Protein AF-A6HJC1-F1 (afdb_monomer)

Structure (mmCIF, N/CA/C/O backbone):
data_AF-A6HJC1-F1
#
_entry.id   AF-A6HJC1-F1
#
loop_
_atom_site.group_PDB
_atom_site.id
_atom_site.type_symbol
_atom_site.label_atom_id
_atom_site.label_alt_id
_atom_site.label_comp_id
_atom_site.label_asym_id
_atom_site.label_entity_id
_atom_site.label_seq_id
_atom_site.pdbx_PDB_ins_code
_atom_site.Cartn_x
_atom_site.Cartn_y
_atom_site.Cartn_z
_atom_site.occupancy
_atom_site.B_iso_or_equiv
_atom_site.auth_seq_id
_atom_site.auth_comp_id
_atom_site.auth_asym_id
_atom_site.auth_atom_id
_atom_site.pdbx_PDB_model_num
ATOM 1 N N . MET A 1 1 ? 12.320 15.032 -18.494 1.00 50.16 1 MET A N 1
ATOM 2 C CA . MET A 1 1 ? 11.124 14.665 -17.697 1.00 50.16 1 MET A CA 1
ATOM 3 C C . MET A 1 1 ? 11.551 13.687 -16.602 1.00 50.16 1 MET A C 1
ATOM 5 O O . MET A 1 1 ? 12.115 12.655 -16.935 1.00 50.16 1 MET A O 1
ATOM 9 N N . GLY A 1 2 ? 11.392 14.003 -15.314 1.00 72.38 2 GLY A N 1
ATOM 10 C CA . GLY A 1 2 ? 11.845 13.108 -14.235 1.00 72.38 2 GLY A CA 1
ATOM 11 C C . GLY A 1 2 ? 10.917 11.901 -14.044 1.00 72.38 2 GLY A C 1
ATOM 12 O O . GLY A 1 2 ? 9.702 12.072 -14.034 1.00 72.38 2 GLY A O 1
ATOM 13 N N . LYS A 1 3 ? 11.464 10.688 -13.853 1.00 74.69 3 LYS A N 1
ATOM 14 C CA . LYS A 1 3 ? 10.663 9.495 -13.507 1.00 74.69 3 LYS A CA 1
ATOM 15 C C . LYS A 1 3 ? 9.895 9.743 -12.199 1.00 74.69 3 LYS A C 1
ATOM 17 O O . LYS A 1 3 ? 10.504 9.972 -11.153 1.00 74.69 3 LYS A O 1
ATOM 22 N N . PHE A 1 4 ? 8.563 9.703 -12.258 1.00 79.69 4 PHE A N 1
ATOM 23 C CA . PHE A 1 4 ? 7.680 9.947 -11.106 1.00 79.69 4 PHE A CA 1
ATOM 24 C C . PHE A 1 4 ? 7.558 8.733 -10.172 1.00 79.69 4 PHE A C 1
ATOM 26 O O . PHE A 1 4 ? 7.345 8.899 -8.970 1.00 79.69 4 PHE A O 1
ATOM 33 N N . MET A 1 5 ? 7.728 7.527 -10.719 1.00 85.75 5 MET A N 1
ATOM 34 C CA . MET A 1 5 ? 7.675 6.251 -10.004 1.00 85.75 5 MET A CA 1
ATOM 35 C C . MET A 1 5 ? 9.042 5.977 -9.371 1.00 85.75 5 MET A C 1
ATOM 37 O O . MET A 1 5 ? 9.924 5.387 -9.986 1.00 85.75 5 MET A O 1
ATOM 41 N N . LYS A 1 6 ? 9.235 6.481 -8.153 1.00 88.69 6 LYS A N 1
ATOM 42 C CA . LYS A 1 6 ? 10.454 6.292 -7.356 1.00 88.69 6 LYS A CA 1
ATOM 43 C C . LYS A 1 6 ? 10.134 5.515 -6.077 1.00 88.69 6 LYS A C 1
ATOM 45 O O . LYS A 1 6 ? 8.993 5.588 -5.606 1.00 88.69 6 LYS A O 1
ATOM 50 N N . PRO A 1 7 ? 11.110 4.809 -5.482 1.00 89.50 7 PRO A N 1
ATOM 51 C CA . PRO A 1 7 ? 10.932 4.223 -4.159 1.00 89.50 7 PRO A CA 1
ATOM 52 C C . PRO A 1 7 ? 10.522 5.294 -3.135 1.00 89.50 7 PRO A C 1
ATOM 54 O O . PRO A 1 7 ? 10.905 6.461 -3.234 1.00 89.50 7 PRO A O 1
ATOM 57 N N . GLY A 1 8 ? 9.674 4.907 -2.185 1.00 88.50 8 GLY A N 1
ATOM 58 C CA . GLY A 1 8 ? 9.087 5.799 -1.182 1.00 88.50 8 GLY A CA 1
ATOM 59 C C . GLY A 1 8 ? 7.879 6.606 -1.670 1.00 88.50 8 GLY A C 1
ATOM 60 O O . GLY A 1 8 ? 7.254 7.309 -0.878 1.00 88.50 8 GLY A O 1
ATOM 61 N N . LYS A 1 9 ? 7.498 6.517 -2.952 1.00 89.69 9 LYS A N 1
ATOM 62 C CA . LYS A 1 9 ? 6.282 7.172 -3.450 1.00 89.69 9 LYS A CA 1
ATOM 63 C C . LYS A 1 9 ? 5.028 6.426 -3.021 1.00 89.69 9 LYS A C 1
ATOM 65 O O . LYS A 1 9 ? 4.949 5.200 -3.112 1.00 89.69 9 LYS A O 1
ATOM 70 N N . VAL A 1 10 ? 4.033 7.202 -2.596 1.00 91.50 10 VAL A N 1
ATOM 71 C CA . VAL A 1 10 ? 2.701 6.697 -2.271 1.00 91.50 10 VAL A CA 1
ATOM 72 C C . VAL A 1 10 ? 1.902 6.541 -3.560 1.00 91.50 10 VAL A C 1
ATOM 74 O O . VAL A 1 10 ? 1.754 7.479 -4.349 1.00 91.50 10 VAL A O 1
ATOM 77 N N . VAL A 1 11 ? 1.360 5.349 -3.749 1.00 93.56 11 VAL A N 1
ATOM 78 C CA . VAL A 1 11 ? 0.549 4.951 -4.895 1.00 93.56 11 VAL A CA 1
ATOM 79 C C . VAL A 1 11 ? -0.772 4.358 -4.428 1.00 93.56 11 VAL A C 1
ATOM 81 O O . VAL A 1 11 ? -0.905 3.884 -3.297 1.00 93.56 11 VAL A O 1
ATOM 84 N N . LEU A 1 12 ? -1.768 4.392 -5.302 1.00 94.50 12 LEU A N 1
ATOM 85 C CA . LEU A 1 12 ? -3.067 3.777 -5.077 1.00 94.50 12 LEU A CA 1
ATOM 86 C C . LEU A 1 12 ? -3.220 2.599 -6.037 1.00 94.50 12 LEU A C 1
ATOM 88 O O . LEU A 1 12 ? -2.970 2.731 -7.232 1.00 94.50 12 LEU A O 1
ATOM 92 N N . VAL A 1 13 ? -3.583 1.434 -5.510 1.00 95.50 13 VAL A N 1
ATOM 93 C CA . VAL A 1 13 ? -3.739 0.221 -6.319 1.00 95.50 13 VAL A CA 1
ATOM 94 C C . VAL A 1 13 ? -5.073 0.268 -7.057 1.00 95.50 13 VAL A C 1
ATOM 96 O O . VAL A 1 13 ? -6.121 0.424 -6.432 1.00 95.50 13 VAL A O 1
ATOM 99 N N . LEU A 1 14 ? -5.042 0.097 -8.376 1.00 96.25 14 LEU A N 1
ATOM 100 C CA . LEU A 1 14 ? -6.229 0.154 -9.229 1.00 96.25 14 LEU A CA 1
ATOM 101 C C . LEU A 1 14 ? -6.896 -1.214 -9.412 1.00 96.25 14 LEU A C 1
ATOM 103 O O . LEU A 1 14 ? -8.119 -1.290 -9.444 1.00 96.25 14 LEU A O 1
ATOM 107 N N . ALA A 1 15 ? -6.116 -2.297 -9.478 1.00 93.62 15 ALA A N 1
ATOM 108 C CA . ALA A 1 15 ? -6.619 -3.617 -9.863 1.00 93.62 15 ALA A CA 1
ATOM 109 C C . ALA A 1 15 ? -6.225 -4.749 -8.897 1.00 93.62 15 ALA A C 1
ATOM 111 O O . ALA A 1 15 ? -5.194 -4.707 -8.221 1.00 93.62 15 ALA A O 1
ATOM 112 N N . GLY A 1 16 ? -7.040 -5.809 -8.884 1.00 93.50 16 GLY A N 1
ATOM 113 C CA . GLY A 1 16 ? -6.842 -7.022 -8.086 1.00 93.50 16 GLY A CA 1
ATOM 114 C C . GLY A 1 16 ? -7.415 -6.939 -6.667 1.00 93.50 16 GLY A C 1
ATOM 115 O O . GLY A 1 16 ? -8.102 -5.995 -6.305 1.00 93.50 16 GLY A O 1
ATOM 116 N N . ARG A 1 17 ? -7.102 -7.939 -5.830 1.00 94.38 17 ARG A N 1
ATOM 117 C CA . ARG A 1 17 ? -7.649 -8.090 -4.462 1.00 94.38 17 ARG A CA 1
ATOM 118 C C . ARG A 1 17 ? -7.482 -6.859 -3.558 1.00 94.38 17 ARG A C 1
ATOM 120 O O . ARG A 1 17 ? -8.265 -6.679 -2.631 1.00 94.38 17 ARG A O 1
ATOM 127 N N . TYR A 1 18 ? -6.447 -6.054 -3.790 1.00 95.62 18 TYR A N 1
ATOM 128 C CA . TYR A 1 18 ? -6.124 -4.884 -2.972 1.00 95.62 18 TYR A CA 1
ATOM 129 C C . TYR A 1 18 ? -6.432 -3.559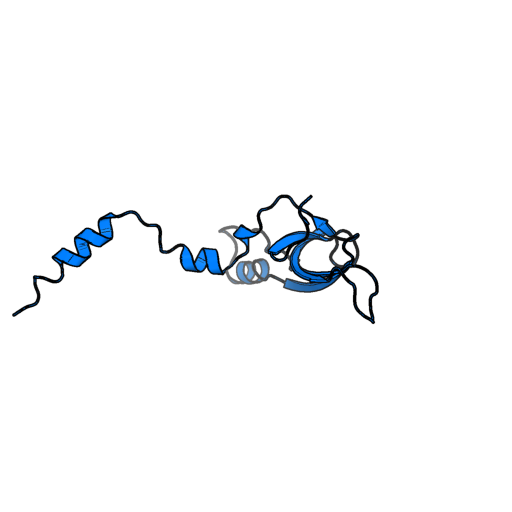 -3.689 1.00 95.62 18 TYR A C 1
ATOM 131 O O . TYR A 1 18 ? -5.837 -2.539 -3.349 1.00 95.62 18 TYR A O 1
ATOM 139 N N . SER A 1 19 ? -7.335 -3.557 -4.673 1.00 94.88 19 SER A N 1
ATOM 140 C CA . SER A 1 19 ? -7.801 -2.330 -5.325 1.00 94.88 19 SER A CA 1
ATOM 141 C C . SER A 1 19 ? -8.373 -1.333 -4.307 1.00 94.88 19 SER A C 1
ATOM 143 O O . SER A 1 19 ? -8.942 -1.705 -3.277 1.00 94.88 19 SER A O 1
ATOM 145 N N . GLY A 1 20 ? -8.166 -0.040 -4.553 1.00 94.56 20 GLY A N 1
ATOM 146 C CA . GLY A 1 20 ? -8.581 1.037 -3.650 1.00 94.56 20 GLY A CA 1
ATOM 147 C C . GLY A 1 20 ? -7.710 1.193 -2.396 1.00 94.56 20 GLY A C 1
ATOM 148 O O . GLY A 1 20 ? -7.951 2.091 -1.587 1.00 94.56 20 GLY A O 1
ATOM 149 N N . ARG A 1 21 ? -6.686 0.349 -2.205 1.00 94.88 21 ARG A N 1
ATOM 150 C CA . ARG A 1 21 ? -5.747 0.468 -1.083 1.00 94.88 21 ARG A CA 1
ATOM 151 C C . ARG A 1 21 ? -4.568 1.364 -1.459 1.00 94.88 21 ARG A C 1
ATOM 153 O O . ARG A 1 21 ? -3.978 1.243 -2.532 1.00 94.88 21 ARG A O 1
ATOM 160 N N . LYS A 1 22 ? -4.209 2.255 -0.538 1.00 93.69 22 LYS A N 1
ATOM 161 C CA . LYS A 1 22 ? -2.961 3.024 -0.555 1.00 93.69 22 LYS A CA 1
ATOM 162 C C . LYS A 1 22 ? -1.785 2.117 -0.223 1.00 93.69 22 LYS A C 1
ATOM 164 O O . LYS A 1 22 ? -1.860 1.292 0.694 1.00 93.69 22 LYS A O 1
ATOM 169 N N . ALA A 1 23 ? -0.698 2.332 -0.939 1.00 93.94 23 ALA A N 1
ATOM 170 C CA . ALA A 1 23 ? 0.525 1.583 -0.791 1.00 93.94 23 ALA A CA 1
ATOM 171 C C . ALA A 1 23 ? 1.747 2.446 -1.118 1.00 93.94 23 ALA A C 1
ATOM 173 O O . ALA A 1 23 ? 1.622 3.561 -1.617 1.00 93.94 23 ALA A O 1
ATOM 174 N N . VAL A 1 24 ? 2.929 1.933 -0.811 1.00 92.94 24 VAL A N 1
ATOM 175 C CA . VAL A 1 24 ? 4.214 2.584 -1.042 1.00 92.94 24 VAL A CA 1
ATOM 176 C C . VAL A 1 24 ? 5.052 1.694 -1.948 1.00 92.94 24 VAL A C 1
ATOM 178 O O . VAL A 1 24 ? 5.111 0.476 -1.753 1.00 92.94 24 VAL A O 1
ATOM 181 N N . ILE A 1 25 ? 5.697 2.298 -2.946 1.00 92.56 25 ILE A N 1
ATOM 182 C CA . ILE A 1 25 ? 6.683 1.606 -3.779 1.00 92.56 25 ILE A CA 1
ATOM 183 C C . ILE A 1 25 ? 7.940 1.383 -2.940 1.00 92.56 25 ILE A C 1
ATOM 185 O O . ILE A 1 25 ? 8.564 2.341 -2.491 1.00 92.56 25 ILE A O 1
ATOM 189 N N . VAL A 1 26 ? 8.321 0.124 -2.745 1.00 92.38 26 VAL A N 1
ATOM 190 C CA . VAL A 1 26 ? 9.548 -0.254 -2.030 1.00 92.38 26 VAL A CA 1
ATOM 191 C C . VAL A 1 26 ? 10.715 -0.336 -3.004 1.00 92.38 26 VAL A C 1
ATOM 193 O O . VAL A 1 26 ? 11.774 0.230 -2.757 1.00 92.38 26 VAL A O 1
ATOM 196 N N . LYS A 1 27 ? 10.502 -1.017 -4.132 1.00 91.62 27 LYS A N 1
ATOM 197 C CA . LYS A 1 27 ? 11.510 -1.217 -5.172 1.00 91.62 27 LYS A CA 1
ATOM 198 C C . LYS A 1 27 ? 10.860 -1.093 -6.544 1.00 91.62 27 LYS A C 1
ATOM 200 O O . LYS A 1 27 ? 9.813 -1.694 -6.784 1.00 91.62 27 LYS A O 1
ATOM 205 N N . ASN A 1 28 ? 11.484 -0.318 -7.418 1.00 91.25 28 ASN A N 1
ATOM 206 C CA . ASN A 1 28 ? 11.150 -0.215 -8.832 1.00 91.25 28 ASN A CA 1
ATOM 207 C C . ASN A 1 28 ? 11.985 -1.213 -9.647 1.00 91.25 28 ASN A C 1
ATOM 209 O O . ASN A 1 28 ? 13.171 -1.394 -9.377 1.00 91.25 28 ASN A O 1
ATOM 213 N N . ILE A 1 29 ? 11.356 -1.865 -10.623 1.00 90.25 29 ILE A N 1
ATOM 214 C CA . ILE A 1 29 ? 12.004 -2.740 -11.604 1.00 90.25 29 ILE A CA 1
ATOM 215 C C . ILE A 1 29 ? 11.510 -2.280 -12.974 1.00 90.25 29 ILE A C 1
ATOM 217 O O . ILE A 1 29 ? 10.421 -2.641 -13.425 1.00 90.25 29 ILE A O 1
ATOM 221 N N . ASP A 1 30 ? 12.293 -1.405 -13.596 1.00 86.31 30 ASP A N 1
ATOM 222 C CA . ASP A 1 30 ? 11.893 -0.742 -14.836 1.00 86.31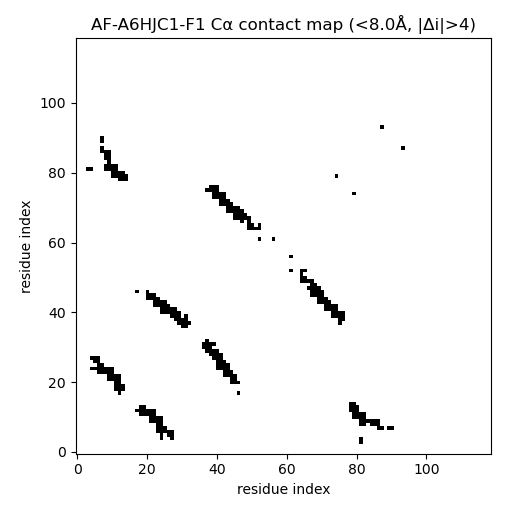 30 ASP A CA 1
ATOM 223 C C . ASP A 1 30 ? 12.191 -1.615 -16.065 1.00 86.31 30 ASP A C 1
ATOM 225 O O . ASP A 1 30 ? 11.354 -1.674 -16.966 1.00 86.31 30 ASP A O 1
ATOM 229 N N . ASP A 1 31 ? 13.306 -2.353 -16.044 1.00 83.75 31 ASP A N 1
ATOM 230 C CA . ASP A 1 31 ? 13.825 -3.136 -17.180 1.00 83.75 31 ASP A CA 1
ATOM 231 C C . ASP A 1 31 ? 13.211 -4.546 -17.297 1.00 83.75 31 ASP A C 1
ATOM 233 O O . ASP A 1 31 ? 13.572 -5.330 -18.171 1.00 83.75 31 ASP A O 1
ATOM 237 N N . GLY A 1 32 ? 12.253 -4.876 -16.426 1.00 82.06 32 GLY A N 1
ATOM 238 C CA . GLY A 1 32 ? 11.648 -6.205 -16.362 1.00 82.06 32 GLY A CA 1
ATOM 239 C C . GLY A 1 32 ? 12.567 -7.260 -15.735 1.00 82.06 32 GLY A C 1
ATOM 240 O O . GLY A 1 32 ? 13.681 -6.999 -15.289 1.00 82.06 32 GLY A O 1
ATOM 241 N N . THR A 1 33 ? 12.056 -8.478 -15.607 1.00 86.62 33 THR A N 1
ATOM 242 C CA . THR A 1 33 ? 12.791 -9.664 -15.131 1.00 86.62 33 THR A CA 1
ATOM 243 C C . THR A 1 33 ? 12.494 -10.813 -16.091 1.00 86.62 33 THR A C 1
ATOM 245 O O . THR A 1 33 ? 11.485 -10.753 -16.792 1.00 86.62 33 THR A O 1
ATOM 248 N N . SER A 1 34 ? 13.319 -11.865 -16.118 1.00 86.44 34 SER A N 1
ATOM 249 C CA . SER A 1 34 ? 13.086 -13.066 -16.945 1.00 86.44 34 SER A CA 1
ATOM 250 C C . SER A 1 34 ? 11.649 -13.589 -16.842 1.00 86.44 34 SER A C 1
ATOM 252 O O . SER A 1 34 ? 11.032 -13.920 -17.846 1.00 86.44 34 SER A O 1
ATOM 254 N N . ASP A 1 35 ? 11.087 -13.581 -15.633 1.00 87.94 35 ASP A N 1
ATOM 255 C CA . ASP A 1 35 ? 9.740 -14.099 -15.369 1.00 87.94 35 ASP A CA 1
ATOM 256 C C . ASP A 1 35 ? 8.631 -13.114 -15.772 1.00 87.94 35 ASP A C 1
ATOM 258 O O . ASP A 1 35 ? 7.465 -13.483 -15.916 1.00 87.94 35 ASP A O 1
ATOM 262 N N . ARG A 1 36 ? 8.965 -11.821 -15.853 1.00 87.44 36 ARG A N 1
ATOM 263 C CA . ARG A 1 36 ? 8.025 -10.708 -16.037 1.00 87.44 36 ARG A CA 1
ATOM 264 C C . ARG A 1 36 ? 8.676 -9.640 -16.916 1.00 87.44 36 ARG A C 1
ATOM 266 O O . ARG A 1 36 ? 9.282 -8.712 -16.374 1.00 87.44 36 ARG A O 1
ATOM 273 N N . PRO A 1 37 ? 8.509 -9.716 -18.248 1.00 89.62 37 PRO A N 1
ATOM 274 C CA . PRO A 1 37 ? 9.159 -8.804 -19.195 1.00 89.62 37 PRO A CA 1
ATOM 275 C C . PRO A 1 37 ? 8.551 -7.388 -19.215 1.00 89.62 37 PRO A C 1
ATOM 277 O O . PRO A 1 37 ? 8.870 -6.586 -20.083 1.00 89.62 37 PRO A O 1
ATOM 280 N N . TYR A 1 38 ? 7.652 -7.064 -18.283 1.00 90.81 38 TYR A N 1
ATOM 281 C CA . TYR A 1 38 ? 7.010 -5.757 -18.162 1.00 90.81 38 TYR A CA 1
ATOM 282 C C . TYR A 1 38 ? 7.528 -4.997 -16.941 1.00 90.81 38 TYR A C 1
ATOM 284 O O . TYR A 1 38 ? 7.886 -5.592 -15.920 1.00 90.81 38 TYR A O 1
ATOM 292 N N . SER A 1 39 ? 7.485 -3.669 -17.008 1.00 91.12 39 SER A N 1
ATOM 293 C CA . SER A 1 39 ? 7.878 -2.806 -15.898 1.00 91.12 39 SER A CA 1
ATOM 294 C C . SER A 1 39 ? 6.930 -2.963 -14.703 1.00 91.12 39 SER A C 1
ATOM 296 O O . SER A 1 39 ? 5.699 -2.896 -14.823 1.00 91.12 39 SER A O 1
ATOM 298 N N . HIS A 1 40 ? 7.502 -3.201 -13.527 1.00 93.06 40 HIS A N 1
ATOM 299 C CA . HIS A 1 40 ? 6.744 -3.514 -12.325 1.00 93.06 40 HIS A CA 1
ATOM 300 C C . HIS A 1 40 ? 7.411 -2.966 -11.064 1.00 93.06 40 HIS A C 1
ATOM 302 O O . HIS A 1 40 ? 8.594 -2.646 -11.026 1.00 93.06 40 HIS A O 1
ATOM 308 N N . ALA A 1 41 ? 6.633 -2.870 -9.991 1.00 93.56 41 ALA A N 1
ATOM 309 C CA . ALA A 1 41 ? 7.120 -2.447 -8.689 1.00 93.56 41 ALA A CA 1
ATOM 310 C C . ALA A 1 41 ? 6.751 -3.445 -7.603 1.00 93.56 41 ALA A C 1
ATOM 312 O O . ALA A 1 41 ? 5.649 -4.002 -7.577 1.00 93.56 41 ALA A O 1
ATOM 313 N N . LEU A 1 42 ? 7.669 -3.603 -6.653 1.00 93.81 42 LEU A N 1
ATOM 314 C CA . LEU A 1 42 ? 7.371 -4.191 -5.361 1.00 93.81 42 LEU A CA 1
ATOM 315 C C . LEU A 1 42 ? 6.692 -3.133 -4.496 1.00 93.81 42 LEU A C 1
ATOM 317 O O . LEU A 1 42 ? 7.252 -2.066 -4.231 1.00 93.81 42 LEU A O 1
ATOM 321 N N . VAL A 1 43 ? 5.480 -3.442 -4.054 1.00 94.12 43 VAL A N 1
ATOM 322 C CA . VAL A 1 43 ? 4.617 -2.508 -3.344 1.00 94.12 43 VAL A CA 1
ATOM 323 C C . VAL A 1 43 ? 4.251 -3.086 -1.983 1.00 94.12 43 VAL A C 1
ATOM 325 O O . VAL A 1 43 ? 3.821 -4.238 -1.879 1.00 94.12 43 VAL A O 1
ATOM 328 N N . ALA A 1 44 ? 4.389 -2.265 -0.945 1.00 95.31 44 ALA A N 1
ATOM 329 C CA . ALA A 1 44 ? 3.929 -2.560 0.405 1.00 95.31 44 ALA A CA 1
ATOM 330 C C . ALA A 1 44 ? 2.738 -1.658 0.737 1.00 95.31 44 ALA A C 1
ATOM 332 O O . ALA A 1 44 ? 2.827 -0.437 0.633 1.00 95.31 44 ALA A O 1
ATOM 333 N N . GLY A 1 45 ? 1.604 -2.245 1.108 1.00 94.25 45 GLY A N 1
ATOM 334 C CA . GLY A 1 45 ? 0.367 -1.507 1.341 1.00 94.25 45 GLY A CA 1
ATOM 335 C C . GLY A 1 45 ? -0.395 -1.958 2.573 1.00 94.25 45 GLY A C 1
ATOM 336 O O . GLY A 1 45 ? -0.028 -2.913 3.260 1.00 94.25 45 GLY A O 1
ATOM 337 N N . ILE A 1 46 ? -1.482 -1.241 2.850 1.00 94.50 46 ILE A N 1
ATOM 338 C CA . ILE A 1 46 ? -2.365 -1.511 3.985 1.00 94.50 46 ILE A CA 1
ATOM 339 C C . ILE A 1 46 ? -3.670 -2.112 3.459 1.00 94.50 46 ILE A C 1
ATOM 341 O O . ILE A 1 46 ? -4.437 -1.439 2.777 1.00 94.50 46 ILE A O 1
ATOM 345 N N . ASP A 1 47 ? -3.931 -3.378 3.786 1.00 93.81 47 ASP A N 1
ATOM 346 C CA . ASP A 1 47 ? -5.179 -4.077 3.453 1.00 93.81 47 ASP A CA 1
ATOM 347 C C . ASP A 1 47 ? -6.291 -3.608 4.397 1.00 93.81 47 ASP A C 1
ATOM 349 O O . ASP A 1 47 ? -7.332 -3.101 3.982 1.00 93.81 47 ASP A O 1
ATOM 353 N N . ARG A 1 48 ? -6.041 -3.697 5.708 1.00 93.31 48 ARG A N 1
ATOM 354 C CA . ARG A 1 48 ? -6.989 -3.248 6.730 1.00 93.31 48 ARG A CA 1
ATOM 355 C C . ARG A 1 48 ? -6.489 -1.978 7.396 1.00 93.31 48 ARG A C 1
ATOM 357 O O . ARG A 1 48 ? -5.549 -2.028 8.187 1.00 93.31 48 ARG A O 1
ATOM 364 N N . TYR A 1 49 ? -7.166 -0.871 7.102 1.00 93.56 49 TYR A N 1
ATOM 365 C CA . TYR A 1 49 ? -6.952 0.399 7.788 1.00 93.56 49 TYR A CA 1
ATOM 366 C C . TYR A 1 49 ? -7.405 0.333 9.249 1.00 93.56 49 TYR A C 1
ATOM 368 O O . TYR A 1 49 ? -8.388 -0.359 9.552 1.00 93.56 49 TYR A O 1
ATOM 376 N N . PRO A 1 50 ? -6.731 1.076 10.145 1.00 93.69 50 PRO A N 1
ATOM 377 C CA . PRO A 1 50 ? -7.229 1.262 11.496 1.00 93.69 50 PRO A CA 1
ATOM 378 C C . PRO A 1 50 ? -8.599 1.946 11.434 1.00 93.69 50 PRO A C 1
ATOM 380 O O . PRO A 1 50 ? -8.819 2.885 10.666 1.00 93.69 50 PRO A O 1
ATOM 383 N N . ARG A 1 51 ? -9.551 1.447 12.223 1.00 93.25 51 ARG A N 1
ATOM 384 C CA . ARG A 1 51 ? -10.894 2.041 12.308 1.00 93.25 51 ARG A CA 1
ATOM 385 C C . ARG A 1 51 ? -10.882 3.164 13.339 1.00 93.25 51 ARG A C 1
ATOM 387 O O . ARG A 1 51 ? -10.210 3.035 14.358 1.00 93.25 51 ARG A O 1
ATOM 394 N N . LYS A 1 52 ? -11.691 4.210 13.128 1.00 92.38 52 LYS A N 1
ATOM 395 C CA . LYS A 1 52 ? -11.857 5.309 14.095 1.00 92.38 52 LYS A CA 1
ATOM 396 C C . LYS A 1 52 ? -12.144 4.756 15.495 1.00 92.38 52 LYS A C 1
ATOM 398 O O . LYS A 1 52 ? -13.022 3.896 15.667 1.00 92.38 52 LYS A O 1
ATOM 403 N N . VAL A 1 53 ? -11.391 5.266 16.463 1.00 93.75 53 VAL A N 1
ATOM 404 C CA . VAL A 1 53 ? -11.548 5.007 17.893 1.00 93.75 53 VAL A CA 1
ATOM 405 C C . VAL A 1 53 ? -12.190 6.238 18.530 1.00 93.75 53 VAL A C 1
ATOM 407 O O . VAL A 1 53 ? -11.904 7.364 18.133 1.00 93.75 53 VAL A O 1
ATOM 410 N N . THR A 1 54 ? -13.093 6.019 19.481 1.00 95.00 54 THR A N 1
ATOM 411 C CA . THR A 1 54 ? -13.725 7.065 20.295 1.00 95.00 54 THR A CA 1
ATOM 412 C C . THR A 1 54 ? -13.458 6.770 21.767 1.00 95.00 54 THR A C 1
ATOM 414 O O . THR A 1 54 ? -13.238 5.612 22.130 1.00 95.00 54 THR A O 1
ATOM 417 N N . ALA A 1 55 ? -13.481 7.803 22.613 1.00 91.62 55 ALA A N 1
ATOM 418 C CA . ALA A 1 55 ? -13.135 7.689 24.033 1.00 91.62 55 ALA A CA 1
ATOM 419 C C . ALA A 1 55 ? -14.034 6.707 24.811 1.00 91.62 55 ALA A C 1
ATOM 421 O O . ALA A 1 55 ? -13.574 6.054 25.739 1.00 91.62 55 ALA A O 1
ATOM 422 N N . ALA A 1 56 ? -15.288 6.526 24.384 1.00 93.75 56 ALA A N 1
ATOM 423 C CA . ALA A 1 56 ? -16.244 5.611 25.013 1.00 93.75 56 ALA A CA 1
ATOM 424 C C . ALA A 1 56 ? -15.948 4.112 24.774 1.00 93.75 56 ALA A C 1
ATOM 426 O O . ALA A 1 56 ? -16.633 3.242 25.312 1.00 93.75 56 ALA A O 1
ATOM 427 N N . MET A 1 57 ? -14.974 3.762 23.926 1.00 95.50 57 MET A N 1
ATOM 428 C CA . MET A 1 57 ? -14.679 2.359 23.625 1.00 95.50 57 MET A CA 1
ATOM 429 C C . MET A 1 57 ? -13.827 1.704 24.718 1.00 95.50 57 MET A C 1
ATOM 431 O O . MET A 1 57 ? -12.795 2.221 25.124 1.00 95.50 57 MET A O 1
ATOM 435 N N . GLY A 1 58 ? -14.187 0.482 25.115 1.00 95.88 58 GLY A N 1
ATOM 436 C CA . GLY A 1 58 ? -13.348 -0.319 26.010 1.00 95.88 58 GLY A CA 1
ATOM 437 C C . GLY A 1 58 ? -12.023 -0.757 25.366 1.00 95.88 58 GLY A C 1
ATOM 438 O O . GLY A 1 58 ? -11.963 -1.039 24.164 1.00 95.88 58 GLY A O 1
ATOM 439 N N . LYS A 1 59 ? -10.976 -0.921 26.187 1.00 93.31 59 LYS A N 1
ATOM 440 C CA . LYS A 1 59 ? -9.596 -1.272 25.777 1.00 93.31 59 LYS A CA 1
ATOM 441 C C . LYS A 1 59 ? -9.519 -2.457 24.795 1.00 93.31 59 LYS A C 1
ATOM 443 O O . LYS A 1 59 ? -8.797 -2.403 23.803 1.00 93.31 59 LYS A O 1
ATOM 448 N N . LYS A 1 60 ? -10.340 -3.499 24.997 1.00 94.12 60 LYS A N 1
ATOM 449 C CA . LYS A 1 60 ? -10.414 -4.679 24.107 1.00 94.12 60 LYS A CA 1
ATOM 450 C C . LYS A 1 60 ? -10.912 -4.337 22.693 1.00 94.12 60 LYS A C 1
ATOM 452 O O . LYS A 1 60 ? -10.418 -4.891 21.712 1.00 94.12 60 LYS A O 1
ATOM 457 N N . LYS A 1 61 ? -11.896 -3.436 22.568 1.00 93.38 61 LYS A N 1
ATOM 458 C CA . LYS A 1 61 ? -12.422 -2.982 21.267 1.00 93.38 61 LYS A CA 1
ATOM 459 C C . LYS A 1 61 ? -11.422 -2.059 20.568 1.00 93.38 61 LYS A C 1
ATOM 461 O O . LYS A 1 61 ? -11.264 -2.173 19.354 1.00 93.38 61 LYS A O 1
ATOM 466 N N . ILE A 1 62 ? -10.720 -1.219 21.332 1.00 93.81 62 ILE A N 1
ATOM 467 C CA . ILE A 1 62 ? -9.650 -0.349 20.825 1.00 93.81 62 ILE A CA 1
ATOM 468 C C . ILE A 1 62 ? -8.540 -1.193 20.191 1.00 93.81 62 ILE A C 1
ATOM 470 O O . ILE A 1 62 ? -8.259 -1.027 19.008 1.00 93.81 62 ILE A O 1
ATOM 474 N N . ALA A 1 63 ? -8.002 -2.181 20.914 1.00 92.88 63 ALA A N 1
ATOM 475 C CA . ALA A 1 63 ? -6.937 -3.049 20.403 1.00 92.88 63 ALA A CA 1
ATOM 476 C C . ALA A 1 63 ? -7.321 -3.756 19.087 1.00 92.88 63 ALA A C 1
ATOM 478 O O . ALA A 1 63 ? -6.532 -3.818 18.144 1.00 92.88 63 ALA A O 1
ATOM 479 N N . LYS A 1 64 ? -8.570 -4.233 18.975 1.00 92.81 64 LYS A N 1
ATOM 480 C CA . LYS A 1 64 ? -9.073 -4.868 17.744 1.00 92.81 64 LYS A CA 1
ATOM 481 C C . LYS A 1 64 ? -9.230 -3.883 16.577 1.00 92.81 64 LYS A C 1
ATOM 483 O O . LYS A 1 64 ? -9.030 -4.283 15.432 1.00 92.81 64 LYS A O 1
ATOM 488 N N . ARG A 1 65 ? -9.603 -2.622 16.836 1.00 93.00 65 ARG A N 1
ATOM 489 C CA . ARG A 1 65 ? -9.779 -1.580 15.804 1.00 93.00 65 ARG A CA 1
ATOM 490 C C . ARG A 1 65 ? -8.461 -0.983 15.315 1.00 93.00 65 ARG A C 1
ATOM 492 O O . ARG A 1 65 ? -8.398 -0.596 14.150 1.00 93.00 65 ARG A O 1
ATOM 499 N N . SER A 1 66 ? -7.444 -0.950 16.172 1.00 92.25 66 SER A N 1
ATOM 500 C CA . SER A 1 66 ? -6.112 -0.429 15.848 1.00 92.25 66 SER A CA 1
ATOM 501 C C . SER A 1 66 ? -5.220 -1.433 15.110 1.00 92.25 66 SER A C 1
ATOM 503 O O . SER A 1 66 ? -4.180 -1.044 14.589 1.00 92.25 66 SER A O 1
ATOM 505 N N . LYS A 1 67 ? -5.602 -2.717 15.028 1.00 92.81 67 LYS A N 1
ATOM 506 C CA . LYS A 1 67 ? -4.813 -3.735 14.318 1.00 92.81 67 LYS A CA 1
ATOM 507 C C . LYS A 1 67 ? -4.782 -3.459 12.811 1.00 92.81 67 LYS A C 1
ATOM 509 O O . LYS A 1 67 ? -5.794 -3.602 12.122 1.00 92.81 67 LYS A O 1
ATOM 514 N N . ILE A 1 68 ? -3.595 -3.138 12.306 1.00 93.56 68 ILE A N 1
ATOM 515 C CA . ILE A 1 68 ? -3.321 -2.949 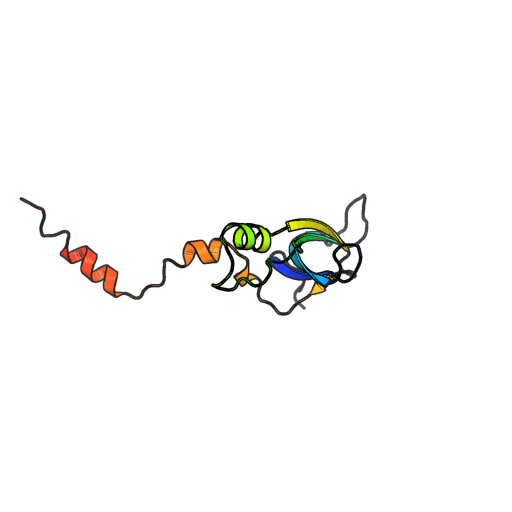10.880 1.00 93.56 68 ILE A CA 1
ATOM 516 C C . ILE A 1 68 ? -2.973 -4.302 10.260 1.00 93.56 68 ILE A C 1
ATOM 518 O O . ILE A 1 68 ? -2.219 -5.086 10.836 1.00 93.56 68 ILE A O 1
ATOM 522 N N . LYS A 1 69 ? -3.525 -4.584 9.078 1.00 94.19 69 LYS A N 1
ATOM 523 C CA . LYS A 1 69 ? -3.096 -5.716 8.250 1.00 94.19 69 LYS A CA 1
ATOM 524 C C . LYS A 1 69 ? -2.390 -5.164 7.020 1.00 94.19 69 LYS A C 1
ATOM 526 O O . LYS A 1 69 ? -3.027 -4.478 6.221 1.00 94.19 69 LYS A O 1
ATOM 531 N N . SER A 1 70 ? -1.100 -5.443 6.895 1.00 95.00 70 SER A N 1
ATOM 532 C CA . SER A 1 70 ? -0.284 -5.070 5.742 1.00 95.00 70 SER A CA 1
ATOM 533 C C . SER A 1 70 ? -0.292 -6.169 4.676 1.00 95.00 70 SER A C 1
ATOM 535 O O . SER A 1 70 ? -0.661 -7.316 4.940 1.00 95.00 70 SER A O 1
ATOM 537 N N . PHE A 1 71 ? 0.094 -5.805 3.457 1.00 95.06 71 PHE A N 1
ATOM 538 C CA . PHE A 1 71 ? 0.370 -6.742 2.376 1.00 95.06 71 PHE A CA 1
ATOM 539 C C . PHE A 1 71 ? 1.597 -6.292 1.589 1.00 95.06 71 PHE A C 1
ATOM 541 O O . PHE A 1 71 ? 1.878 -5.097 1.486 1.00 95.06 71 PHE A O 1
ATOM 548 N N . VAL A 1 72 ? 2.289 -7.258 0.992 1.00 95.19 72 VAL A N 1
ATOM 549 C CA . VAL A 1 72 ? 3.367 -7.021 0.032 1.00 95.19 72 VAL A CA 1
ATOM 550 C C . VAL A 1 72 ? 3.007 -7.760 -1.243 1.00 95.19 72 VAL A C 1
ATOM 552 O O . VAL A 1 72 ? 2.641 -8.935 -1.204 1.00 95.19 72 VAL A O 1
ATOM 555 N N . LYS A 1 73 ? 3.037 -7.059 -2.374 1.00 94.69 73 LYS A N 1
ATOM 556 C CA . LYS A 1 73 ? 2.747 -7.657 -3.675 1.00 94.69 73 LYS A CA 1
ATOM 557 C C . LYS A 1 73 ? 3.471 -6.901 -4.780 1.00 94.69 73 LYS A C 1
ATOM 559 O O . LYS A 1 73 ? 3.674 -5.693 -4.695 1.00 94.69 73 LYS A O 1
ATOM 564 N N . VAL A 1 74 ? 3.835 -7.627 -5.828 1.00 93.69 74 VAL A N 1
ATOM 565 C CA . VAL A 1 74 ? 4.370 -7.037 -7.052 1.00 93.69 74 VAL A CA 1
ATOM 566 C C . VAL A 1 74 ? 3.219 -6.634 -7.970 1.00 93.69 74 VAL A C 1
ATOM 568 O O . VAL A 1 74 ? 2.320 -7.439 -8.225 1.00 93.69 74 VAL A O 1
ATOM 571 N N . TYR A 1 75 ? 3.257 -5.402 -8.468 1.00 93.94 75 TYR A N 1
ATOM 572 C CA . TYR A 1 75 ? 2.268 -4.851 -9.391 1.00 93.94 75 TYR A CA 1
ATOM 573 C C . TYR A 1 75 ? 2.923 -4.342 -10.666 1.00 93.94 75 TYR A C 1
ATOM 575 O O . TYR A 1 75 ? 4.003 -3.763 -10.626 1.00 93.94 75 TYR A O 1
ATOM 583 N N . ASN A 1 76 ? 2.220 -4.509 -11.784 1.00 93.81 76 ASN A N 1
ATOM 584 C CA . ASN A 1 76 ? 2.494 -3.757 -13.002 1.00 93.81 76 ASN A CA 1
ATOM 585 C C . ASN A 1 76 ? 2.213 -2.264 -12.744 1.00 93.81 76 ASN A C 1
ATOM 587 O O . ASN A 1 76 ? 1.263 -1.930 -12.029 1.00 93.81 76 ASN A O 1
ATOM 591 N N . TYR A 1 77 ? 3.013 -1.376 -13.330 1.00 91.94 77 TYR A N 1
ATOM 592 C CA . TYR A 1 77 ? 2.808 0.068 -13.244 1.00 91.94 77 TYR A CA 1
ATOM 593 C C . TYR A 1 77 ? 1.442 0.544 -13.739 1.00 91.94 77 TYR A C 1
ATOM 595 O O . TYR A 1 77 ? 0.882 1.448 -13.128 1.00 91.94 77 TYR A O 1
ATOM 603 N N . ASN A 1 78 ? 0.845 -0.114 -14.733 1.00 92.31 78 ASN A N 1
ATOM 604 C CA . ASN A 1 78 ? -0.500 0.230 -15.212 1.00 92.31 78 ASN A CA 1
ATOM 605 C C . ASN A 1 78 ? -1.579 0.058 -14.129 1.00 92.31 78 ASN A C 1
ATOM 607 O O . ASN A 1 78 ? -2.643 0.664 -14.194 1.00 92.31 78 ASN A O 1
ATOM 611 N N . HIS A 1 79 ? -1.316 -0.768 -13.112 1.00 93.44 79 HIS A N 1
ATOM 612 C CA . HIS A 1 79 ? -2.249 -1.030 -12.015 1.00 93.44 79 HIS A CA 1
ATOM 613 C C . HIS A 1 79 ? -2.013 -0.118 -10.806 1.00 93.44 79 HIS A C 1
ATOM 615 O O . HIS A 1 79 ? -2.599 -0.345 -9.744 1.00 93.44 79 HIS A O 1
ATOM 621 N N . LEU A 1 80 ? -1.146 0.886 -10.939 1.00 93.31 80 LEU A N 1
ATOM 622 C CA . LEU A 1 80 ? -0.803 1.828 -9.886 1.00 93.31 80 LEU A CA 1
ATOM 623 C C . LEU A 1 80 ? -1.128 3.246 -10.346 1.00 93.31 80 LEU A C 1
ATOM 625 O O . LEU A 1 80 ? -0.632 3.716 -11.363 1.00 93.31 80 LEU A O 1
ATOM 629 N N . MET A 1 81 ? -1.914 3.958 -9.547 1.00 93.81 81 MET A N 1
ATOM 630 C CA . MET A 1 81 ? -2.117 5.388 -9.717 1.00 93.81 81 MET A CA 1
ATOM 631 C C . MET A 1 81 ? -1.119 6.145 -8.832 1.00 93.81 81 MET A C 1
ATOM 633 O O . MET A 1 81 ? -1.183 6.018 -7.601 1.00 93.81 81 MET A O 1
ATOM 637 N N . PRO A 1 82 ? -0.189 6.927 -9.408 1.00 91.75 82 PRO A N 1
ATOM 638 C CA . PRO A 1 82 ? 0.716 7.749 -8.621 1.00 91.75 82 PRO A CA 1
ATOM 639 C C . PRO A 1 82 ? -0.054 8.880 -7.939 1.00 91.75 82 PRO A C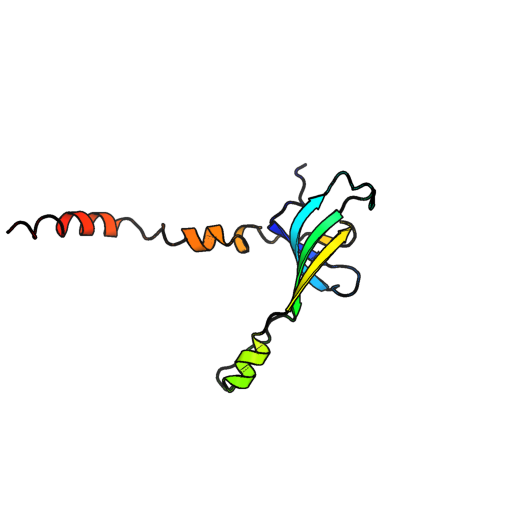 1
ATOM 641 O O . PRO A 1 82 ? -0.927 9.511 -8.531 1.00 91.75 82 PRO A O 1
ATOM 644 N N . THR A 1 83 ? 0.276 9.154 -6.677 1.00 91.19 83 THR A N 1
ATOM 645 C CA . THR A 1 83 ? -0.326 10.264 -5.929 1.00 91.19 83 THR A CA 1
ATOM 646 C C . THR A 1 83 ? 0.666 11.412 -5.761 1.00 91.19 83 THR A C 1
ATOM 648 O O . THR A 1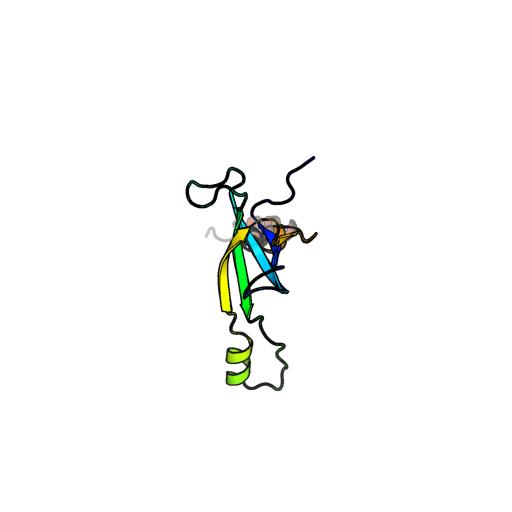 83 ? 1.881 11.217 -5.798 1.00 91.19 83 THR A O 1
ATOM 651 N N . ARG A 1 84 ? 0.153 12.629 -5.543 1.00 87.50 84 ARG A N 1
ATOM 652 C CA . ARG A 1 84 ? 0.981 13.826 -5.300 1.00 87.50 84 ARG A CA 1
ATOM 653 C C . ARG A 1 84 ? 1.644 13.851 -3.919 1.00 87.50 84 ARG A C 1
ATOM 655 O O . ARG A 1 84 ? 2.429 14.754 -3.650 1.00 87.50 84 ARG A O 1
ATOM 662 N N . LEU A 1 85 ? 1.323 12.902 -3.036 1.00 78.69 85 LEU A N 1
ATOM 663 C CA . LEU A 1 85 ? 1.833 12.910 -1.669 1.00 78.69 85 LEU A CA 1
ATOM 664 C C . LEU A 1 85 ? 3.364 12.792 -1.665 1.00 78.69 85 LEU A C 1
ATOM 666 O O . LEU A 1 85 ? 3.930 11.951 -2.377 1.00 78.69 85 LEU A O 1
ATOM 670 N N . PRO A 1 86 ? 4.052 13.638 -0.884 1.00 68.69 86 PRO A N 1
ATOM 671 C CA . PRO A 1 86 ? 5.496 13.634 -0.874 1.00 68.69 86 PRO A CA 1
ATOM 672 C C . PRO A 1 86 ? 6.019 12.370 -0.167 1.00 68.69 86 PRO A C 1
ATOM 674 O O . PRO A 1 86 ? 5.435 11.913 0.817 1.00 68.69 86 PRO A O 1
ATOM 677 N N . PRO A 1 87 ? 7.137 11.800 -0.646 1.00 63.34 87 PRO A N 1
ATOM 678 C CA . PRO A 1 87 ? 7.688 10.553 -0.115 1.00 63.34 87 PRO A CA 1
ATOM 679 C C . PRO A 1 87 ? 8.236 10.697 1.317 1.00 63.34 87 PRO A C 1
ATOM 681 O O . PRO A 1 87 ? 8.391 9.699 2.014 1.00 63.34 87 PRO A O 1
ATOM 684 N N . HIS A 1 88 ? 8.499 11.929 1.779 1.00 55.94 88 HIS A N 1
ATOM 685 C CA . HIS A 1 88 ? 9.100 12.192 3.093 1.00 55.94 88 HIS A CA 1
ATOM 686 C C . HIS A 1 88 ? 8.216 11.753 4.266 1.00 55.94 88 HIS A C 1
ATOM 688 O O . HIS A 1 88 ? 8.735 11.442 5.332 1.00 55.94 88 HIS A O 1
ATOM 694 N N . ILE A 1 89 ? 6.893 11.682 4.075 1.00 59.09 89 ILE A N 1
ATOM 695 C CA . ILE A 1 89 ? 5.948 11.423 5.170 1.00 59.09 89 ILE A CA 1
ATOM 696 C C . ILE A 1 89 ? 6.019 9.971 5.687 1.00 59.09 89 ILE A C 1
ATOM 698 O O . ILE A 1 89 ? 5.545 9.688 6.783 1.00 59.09 89 ILE A O 1
ATOM 702 N N . TRP A 1 90 ? 6.646 9.066 4.921 1.00 55.41 90 TRP A N 1
ATOM 703 C CA . TRP A 1 90 ? 6.799 7.640 5.241 1.00 55.41 90 TRP A CA 1
ATOM 704 C C . TRP A 1 90 ? 8.252 7.196 5.472 1.00 55.41 90 TRP A C 1
ATOM 706 O O . TRP A 1 90 ? 8.478 6.007 5.684 1.00 55.41 90 TRP A O 1
ATOM 716 N N . ASN A 1 91 ? 9.237 8.105 5.449 1.00 55.16 91 ASN A N 1
ATOM 717 C CA . ASN A 1 91 ? 10.615 7.742 5.782 1.00 55.16 91 ASN A CA 1
ATOM 718 C C . ASN A 1 91 ? 10.789 7.709 7.314 1.00 55.16 91 ASN A C 1
ATOM 720 O O . ASN A 1 91 ? 10.769 8.777 7.933 1.00 55.16 91 ASN A O 1
ATOM 724 N N . PRO A 1 92 ? 10.983 6.537 7.951 1.00 49.44 92 PRO A N 1
ATOM 725 C CA . PRO A 1 92 ? 11.179 6.470 9.398 1.00 49.44 92 PRO A CA 1
ATOM 726 C C . PRO A 1 92 ? 12.443 7.215 9.845 1.00 49.44 92 PRO A C 1
ATOM 728 O O . PRO A 1 92 ? 12.463 7.745 10.951 1.00 49.44 92 PRO A O 1
ATOM 731 N N . ALA A 1 93 ? 13.457 7.343 8.979 1.00 48.09 93 ALA A N 1
ATOM 732 C CA . ALA A 1 93 ? 14.675 8.084 9.301 1.00 48.09 93 ALA A CA 1
ATOM 733 C C . ALA A 1 93 ? 14.395 9.563 9.618 1.00 48.09 93 ALA A C 1
ATOM 735 O O . ALA A 1 93 ? 15.021 10.111 10.513 1.00 48.09 93 ALA A O 1
ATOM 736 N N . PHE A 1 94 ? 13.405 10.185 8.964 1.00 36.81 94 PHE A N 1
ATOM 737 C CA . PHE A 1 94 ? 13.049 11.588 9.201 1.00 36.81 94 PHE A CA 1
ATOM 738 C C . PHE A 1 94 ? 12.399 11.811 10.577 1.00 36.81 94 PHE A C 1
ATOM 740 O O . PHE A 1 94 ? 12.668 12.815 11.232 1.00 36.81 94 PHE A O 1
ATOM 747 N N . TRP A 1 95 ? 11.595 10.851 11.049 1.00 34.81 95 TRP A N 1
ATOM 748 C CA . TRP A 1 95 ? 10.990 10.887 12.387 1.00 34.81 95 TRP A CA 1
ATOM 749 C C . TRP A 1 95 ? 12.008 10.614 13.500 1.00 34.81 95 TRP A C 1
ATOM 751 O O . TRP A 1 95 ? 11.861 11.138 14.598 1.00 34.81 95 TRP A O 1
ATOM 761 N N . VAL A 1 96 ? 13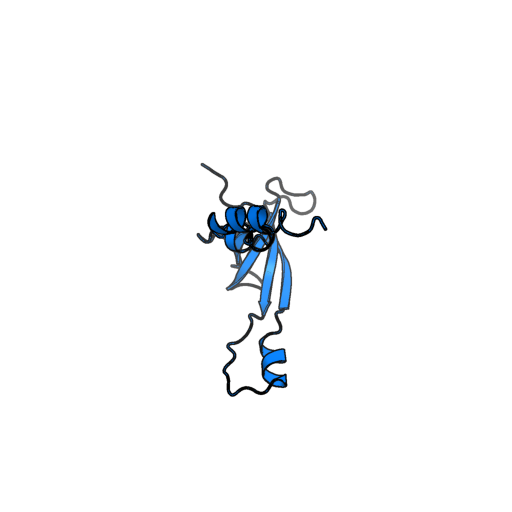.055 9.834 13.209 1.00 46.41 96 VAL A N 1
ATOM 762 C CA . VAL A 1 96 ? 14.149 9.545 14.151 1.00 46.41 96 VAL A CA 1
ATOM 763 C C . VAL A 1 96 ? 15.141 10.713 14.248 1.00 46.41 96 VAL A C 1
ATOM 765 O O . VAL A 1 96 ? 15.698 10.942 15.315 1.00 46.41 96 VAL A O 1
ATOM 768 N N . THR A 1 97 ? 15.321 11.506 13.186 1.00 44.09 97 THR A N 1
ATOM 769 C CA . THR A 1 97 ? 16.179 12.711 13.200 1.00 44.09 97 THR A CA 1
ATOM 770 C C . THR A 1 97 ? 15.454 14.003 13.598 1.00 44.09 97 THR A C 1
ATOM 772 O O . THR A 1 97 ? 16.089 15.049 13.709 1.00 44.09 97 THR A O 1
ATOM 775 N N . GLY A 1 98 ? 14.140 13.954 13.844 1.00 41.84 98 GLY A N 1
ATOM 776 C CA . GLY A 1 98 ? 13.325 15.105 14.258 1.00 41.84 98 GLY A CA 1
ATOM 777 C C . GLY A 1 98 ? 13.622 15.655 15.663 1.00 41.84 98 GLY A C 1
ATOM 778 O O . GLY A 1 98 ? 13.027 16.652 16.057 1.00 41.84 98 GLY A O 1
ATOM 779 N N . THR A 1 99 ? 14.547 15.052 16.416 1.00 43.72 99 THR A N 1
ATOM 780 C CA . THR A 1 99 ? 15.071 15.577 17.693 1.00 43.72 99 THR A CA 1
ATOM 781 C C . THR A 1 99 ? 16.170 16.624 17.532 1.00 43.72 99 THR A C 1
ATOM 783 O O . THR A 1 99 ? 16.666 17.145 18.527 1.00 43.72 99 THR A O 1
ATOM 786 N N . LEU A 1 100 ? 16.545 16.981 16.305 1.00 42.59 100 LEU A N 1
ATOM 787 C CA . LEU A 1 100 ? 17.500 18.047 16.048 1.00 42.59 100 LEU A CA 1
ATOM 788 C C . LEU A 1 100 ? 16.794 19.166 15.288 1.00 42.59 100 LEU A C 1
A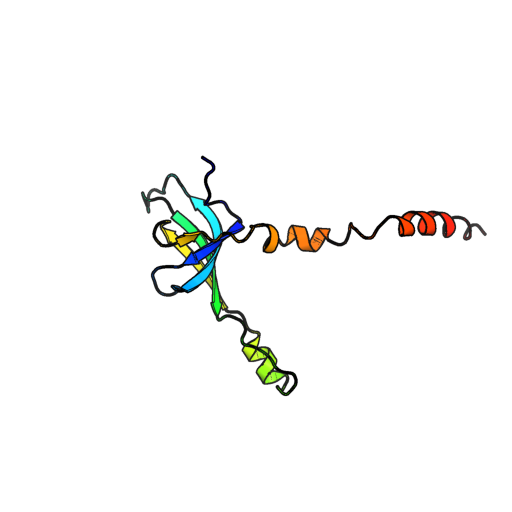TOM 790 O O . LEU A 1 100 ? 17.011 19.297 14.099 1.00 42.59 100 LEU A O 1
ATOM 794 N N . TRP A 1 101 ? 15.890 19.897 15.943 1.00 35.88 101 TRP A N 1
ATOM 795 C CA . TRP A 1 101 ? 15.488 21.277 15.603 1.00 35.88 101 TRP A CA 1
ATOM 796 C C . TRP A 1 101 ? 14.593 21.834 16.729 1.00 35.88 101 TRP A C 1
ATOM 798 O O . TRP A 1 101 ? 13.459 22.261 16.535 1.00 35.88 101 TRP A O 1
ATOM 808 N N . ILE A 1 102 ? 15.134 21.812 17.951 1.00 40.88 102 ILE A N 1
ATOM 809 C CA . ILE A 1 102 ? 14.777 22.787 18.984 1.00 40.88 102 ILE A CA 1
ATOM 810 C C . ILE A 1 102 ? 15.916 23.813 18.982 1.00 40.88 102 ILE A C 1
ATOM 812 O O . ILE A 1 102 ? 17.081 23.471 19.168 1.00 40.88 102 ILE A O 1
ATOM 816 N N . SER A 1 103 ? 15.546 25.050 18.673 1.00 33.62 103 SER A N 1
ATOM 817 C CA . SER A 1 103 ? 16.332 26.281 18.556 1.00 33.62 103 SER A CA 1
ATOM 818 C C . SER A 1 103 ? 17.330 26.575 19.713 1.00 33.62 103 SER A C 1
ATOM 820 O O . SER A 1 103 ? 17.244 25.973 20.782 1.00 33.62 103 SER A O 1
ATOM 822 N N . PRO A 1 104 ? 18.272 27.535 19.529 1.00 41.50 104 PRO A N 1
ATOM 823 C CA . PRO A 1 104 ? 19.657 27.548 20.057 1.00 41.50 104 PRO A CA 1
ATOM 824 C C . PRO A 1 104 ? 19.895 27.720 21.567 1.00 41.50 104 PRO A C 1
ATOM 826 O O . PRO A 1 104 ? 21.041 27.890 21.982 1.00 41.50 104 PRO A O 1
ATOM 829 N N . TRP A 1 105 ? 18.862 27.717 22.404 1.00 32.03 105 TRP A N 1
ATOM 830 C CA . TRP A 1 105 ? 18.992 28.082 23.821 1.00 32.03 105 TRP A CA 1
ATOM 831 C C . TRP A 1 105 ? 19.576 26.974 24.712 1.00 32.03 105 TRP A C 1
ATOM 833 O O . TRP A 1 105 ? 20.147 27.253 25.764 1.00 32.03 105 TRP A O 1
ATOM 843 N N . THR A 1 106 ? 19.535 25.716 24.279 1.00 42.56 106 THR A N 1
ATOM 844 C CA . THR A 1 106 ? 20.095 24.578 25.029 1.00 42.56 106 THR A CA 1
ATOM 845 C C . THR A 1 106 ? 21.618 24.468 24.947 1.00 42.56 106 THR A C 1
ATOM 847 O O . THR A 1 106 ? 22.223 23.830 25.807 1.00 42.56 106 THR A O 1
ATOM 850 N N . LYS A 1 107 ? 22.276 25.143 23.992 1.00 42.66 107 LYS A N 1
ATOM 851 C CA . LYS A 1 107 ? 23.750 25.182 23.934 1.00 42.66 107 LYS A CA 1
ATOM 852 C C . LYS A 1 107 ? 24.361 26.136 24.969 1.00 42.66 107 LYS A C 1
ATOM 854 O O . LYS A 1 107 ? 25.505 25.932 25.355 1.00 42.66 107 LYS A O 1
ATOM 859 N N . LEU A 1 108 ? 23.596 27.121 25.452 1.00 41.03 108 LEU A N 1
ATOM 860 C CA . LEU A 1 108 ? 24.045 28.075 26.475 1.00 41.03 108 LEU A CA 1
ATOM 861 C C . LEU A 1 108 ? 23.889 27.545 27.914 1.00 41.03 108 LEU A C 1
ATOM 863 O O . LEU A 1 108 ? 24.591 27.993 28.815 1.00 41.03 108 LEU A O 1
ATOM 867 N N . LEU A 1 109 ? 22.992 26.578 28.138 1.00 39.00 109 LEU A N 1
ATOM 868 C CA . LEU A 1 109 ? 22.809 25.928 29.444 1.00 39.00 109 LEU A CA 1
ATOM 869 C C . LEU A 1 109 ? 23.837 24.815 29.701 1.00 39.00 109 LEU A C 1
ATOM 871 O O . LEU A 1 109 ? 24.242 24.611 30.843 1.00 39.00 109 LEU A O 1
ATOM 875 N N . SER A 1 110 ? 24.332 24.149 28.652 1.00 41.34 110 SER A N 1
ATOM 876 C CA . SER A 1 110 ? 25.337 23.084 28.794 1.00 41.34 110 SER A CA 1
ATOM 877 C C . SER A 1 110 ? 26.721 23.596 29.210 1.00 41.34 110 SER A C 1
ATOM 879 O O . SER A 1 110 ? 27.473 22.846 29.824 1.00 41.34 110 SER A O 1
ATOM 881 N N . THR A 1 111 ? 27.075 24.847 28.903 1.00 47.34 111 THR A N 1
ATOM 882 C CA . THR A 1 111 ? 28.359 25.441 29.314 1.00 47.34 111 THR A CA 1
ATOM 883 C C . THR A 1 111 ? 28.319 26.076 30.702 1.00 47.34 111 THR A C 1
ATOM 885 O O . THR A 1 111 ? 29.380 26.292 31.276 1.00 47.34 111 THR A O 1
ATOM 888 N N . ARG A 1 112 ? 27.133 26.320 31.284 1.00 38.31 112 ARG A N 1
ATOM 889 C CA . ARG A 1 112 ? 27.001 26.805 32.672 1.00 38.31 112 ARG A CA 1
ATOM 890 C C . ARG A 1 112 ? 26.955 25.699 33.723 1.00 38.31 112 ARG A C 1
ATOM 892 O O . ARG A 1 112 ? 27.383 25.939 34.838 1.00 38.31 112 ARG A O 1
ATOM 899 N N . MET A 1 113 ? 26.500 24.491 33.383 1.00 39.41 113 MET A N 1
ATOM 900 C CA . MET A 1 113 ? 26.484 23.371 34.341 1.00 39.41 113 MET A CA 1
ATOM 901 C C . MET A 1 113 ? 27.832 22.644 34.490 1.00 39.41 113 MET A C 1
ATOM 903 O O . MET A 1 113 ? 27.986 21.845 35.405 1.00 39.41 113 MET A O 1
ATOM 907 N N . CYS A 1 114 ? 28.816 22.918 33.627 1.00 41.16 114 CYS A N 1
ATOM 908 C CA . CYS A 1 114 ? 30.109 22.222 33.642 1.00 41.16 114 CYS A CA 1
ATOM 909 C C . CYS A 1 114 ? 31.210 22.950 34.442 1.00 41.16 114 CYS A C 1
ATOM 911 O O . CYS A 1 114 ? 32.315 22.428 34.554 1.00 41.16 114 CYS A O 1
ATOM 913 N N . SER A 1 115 ? 30.932 24.135 35.003 1.00 44.25 115 SER A N 1
ATOM 914 C CA . SER A 1 115 ? 31.882 24.902 35.831 1.00 44.25 115 SER A CA 1
ATOM 915 C C . SER A 1 115 ? 31.596 24.844 37.337 1.00 44.25 115 SER A C 1
ATOM 917 O O . SER A 1 115 ? 32.257 25.543 38.094 1.00 44.25 115 SER A O 1
ATOM 919 N N . GLU A 1 116 ? 30.630 24.037 37.786 1.00 43.53 116 GLU A N 1
ATOM 920 C CA . GLU A 1 116 ? 30.178 24.007 39.192 1.00 43.53 116 GLU A CA 1
ATOM 921 C C . GLU A 1 116 ? 30.300 22.621 39.852 1.00 43.53 116 GLU A C 1
ATOM 923 O O . GLU A 1 116 ? 29.672 22.331 40.864 1.00 43.53 116 GLU A O 1
ATOM 928 N N . THR A 1 117 ? 31.140 21.747 39.293 1.00 44.78 117 THR A N 1
ATOM 929 C CA . THR A 1 117 ? 31.552 20.472 39.911 1.00 44.78 117 THR A CA 1
ATOM 930 C C . THR A 1 117 ? 33.044 20.232 39.672 1.00 44.78 117 THR A C 1
ATOM 932 O O . THR A 1 117 ? 33.470 19.280 39.028 1.00 44.78 117 THR A O 1
ATOM 935 N N . GLN A 1 118 ? 33.855 21.157 40.182 1.00 43.84 118 GLN A N 1
ATOM 936 C CA . GLN A 1 118 ? 35.233 20.886 40.587 1.00 43.84 118 GLN A CA 1
ATOM 937 C C . GLN A 1 118 ? 35.395 21.371 42.028 1.00 43.84 118 GLN A C 1
ATOM 939 O O . GLN A 1 118 ? 35.888 22.464 42.289 1.00 43.84 118 GLN A O 1
ATOM 944 N N . HIS A 1 119 ? 34.909 20.537 42.942 1.00 40.91 119 HIS A N 1
ATOM 945 C CA . HIS A 1 119 ? 35.439 20.362 44.286 1.00 40.91 119 HIS A CA 1
ATOM 946 C C . HIS A 1 119 ? 35.531 18.862 44.543 1.00 40.91 119 HIS A C 1
ATOM 948 O O . HIS A 1 119 ? 34.600 18.147 44.103 1.00 40.91 119 HIS A O 1
#

Radius of gyration: 22.43 Å; Cα contacts (8 Å, |Δi|>4): 165; chains: 1; bounding box: 52×42×64 Å

InterPro domains:
  IPR001141 Large ribosomal subunit protein eL27 [PF01777] (52-84)
  IPR001141 Large ribosomal subunit protein eL27 [PTHR10497] (1-84)
  IPR005824 KOW [PF00467] (7-36)
  IPR005824 KOW [SM00739] (4-31)
  IPR008991 Translation protein SH3-like domain superfamily [SSF50104] (3-88)
  IPR038655 Large ribosomal subunit protein eL27 superfamily [G3DSA:2.30.30.770] (1-89)
  IPR041991 Large ribosomal subunit protein eL27, KOW domain [cd06090] (6-84)

Mean predicted aligned error: 12.18 Å

Foldseek 3Di:
DDDLDDFLFWKAFCDDPQHRWIWTFHDWDCCADPVGRATKTWIKTWSQDQDDDDPPDDPVVNVVRRDIDMDIDMDGPVRIGTDPDDSVVPDVVCVVPVVPDDDDPVVVVVVVVVPPPDD

Sequence (119 aa):
MGKFMKPGKVVLVLAGRYSGRKAVIVKNIDDGTSDRPYSHALVAGIDRYPRKVTAAMGKKKIAKRSKIKSFVKVYNYNHLMPTRLPPHIWNPAFWVTGTLWISPWTKLLSTRMCSETQH

Solvent-accessible surface area (backbone atoms only — not comparable to full-atom values): 7316 Å² total; per-residue (Å²): 134,80,82,80,85,43,60,49,32,40,30,34,30,64,58,69,100,56,39,81,25,55,28,29,30,68,42,73,37,73,88,33,46,98,92,42,81,53,45,29,30,39,32,43,30,45,75,38,70,60,49,92,80,61,90,89,57,54,71,74,59,46,58,66,31,58,53,66,38,71,47,76,49,77,41,51,54,92,38,45,44,80,50,91,59,69,40,70,86,75,41,67,67,58,70,69,52,62,82,75,77,76,74,81,65,67,68,65,53,62,66,60,66,72,76,77,78,86,126

Secondary structure (DSSP, 8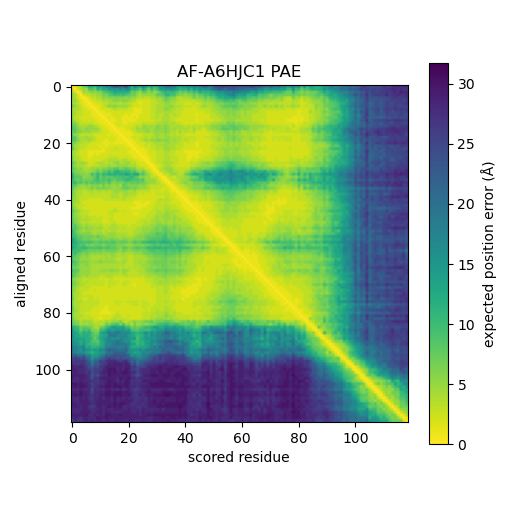-state):
---S--TT-EEEE-SSTTTT-EEEEEEEE-S-BTTB-S-EEEEEEEEEPPPP--TTS-HHHHHHHH--EEEEEEEEGGGEEE-S--GGGG-HHHHHSTTS-S-TTHHHHHTTTTSS---

Organism: Rattus norvegicus (NCBI:txid10116)

Nearest PDB structures (foldseek):
  6y6x-assembly1_LZ  TM=9.296E-01  e=3.325E-13  Homo sapiens
  9cai-assembly1_CZ  TM=9.324E-01  e=6.767E-12  Caenorhabditis elegans
  8c3a-assembly1_AA  TM=9.635E-01  e=1.025E-10  Candida albicans
  8jiv-assembly1_CZ  TM=9.345E-01  e=1.378E-10  Triticum aestivum
  6zj3-assembly1_Ln  TM=7.176E-01  e=5.352E-11  Euglena gracilis

pLDDT: mean 77.88, 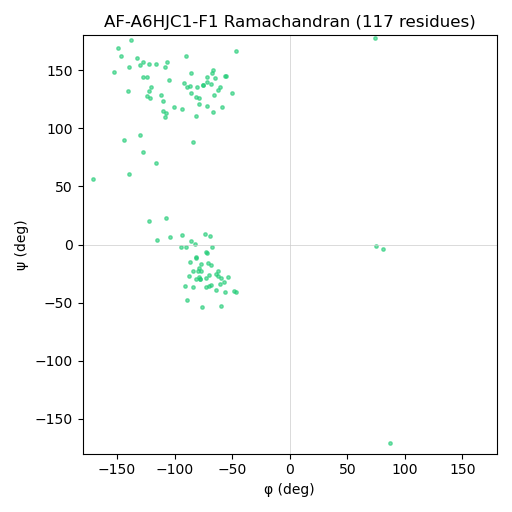std 22.08, range [32.03, 96.25]